Protein AF-A0A382TYD5-F1 (afdb_monomer)

Secondary structure (DSSP, 8-state):
-HHHHHHHHH-TTEEEEEEEEEETTEEEEEEEEEEEEETTEEEEESS-STT---S-EE-TT--HHHHHHHHHHHHHHHHHTTEEEEE----TT---TTTTTTS--S-----------PPP-S-HHHHHHHHHHHS-HHHHHHHHHHHHTT-

Sequence (151 aa):
MRYRRFLREILSDSEDRYLCACEGSQLLAALPVFIKRGSLGAVVNSLPFYGSHGGIVGRPNLDRRVSEALLTALDHVCQEVDAVSCTVIESPWETDKERYCSYAAGLFDERLGQITCLPDRADESIVQERLLNLYHQKTRNMVRKGLKGGF

Solvent-accessible surface area (backbone atoms only — not comparable to full-atom values): 9237 Å² total; per-residue (Å²): 116,72,66,60,52,54,49,48,69,75,39,70,78,46,50,78,48,72,47,70,41,59,62,89,90,44,78,56,34,36,36,44,36,33,39,38,74,53,99,88,38,21,38,37,25,18,42,85,53,99,82,36,59,17,30,79,46,58,55,88,88,60,58,66,68,56,50,49,52,49,49,53,52,48,51,52,51,38,60,74,59,56,43,74,44,77,48,78,31,61,44,94,80,64,80,63,86,59,67,61,67,80,48,89,66,95,74,88,85,89,81,92,79,89,83,79,86,74,72,75,67,93,48,69,92,50,34,65,58,55,50,47,63,73,42,57,72,69,57,36,50,51,53,54,50,36,53,76,69,77,97

Foldseek 3Di:
DVVVVVCCVVPVQKDKDWDFDDDVPRTFKIQIKIWHADPVFIEIEQPDDDLPQRGIGGDPPRDLVSLLVSLVVVVVVCVVRVHPYYDHRHDPPDPPPCSCVSRPDPDDDDDDDDDDDQDDCPDVVCSVVSRLVSDDPVVSVVVVVCVVVVD

Nearest PDB structures (foldseek):
  4f0y-assembly1_B  TM=5.478E-01  e=5.586E-03  Acinetobacter haemolyticus
  2ozg-assembly1_A  TM=6.475E-01  e=2.895E-01  Trichormus variabilis
  5acq-assembly1_B  TM=3.514E-01  e=7.410E-01  Pseudomonas aeruginosa
  6v3u-assembly1_B  TM=5.015E-01  e=3.550E+00  Erythrobacter litoralis HTCC2594

Radius of gyration: 20.39 Å; Cα contacts (8 Å, |Δi|>4): 164; chains: 1; bounding box: 45×42×50 Å

pLDDT: mean 89.16, std 7.68, range [57.03, 97.19]

Structure (mmCIF, N/CA/C/O backbone):
data_AF-A0A382TYD5-F1
#
_entry.id   AF-A0A382TYD5-F1
#
loop_
_atom_site.group_PDB
_atom_site.id
_atom_site.type_symbol
_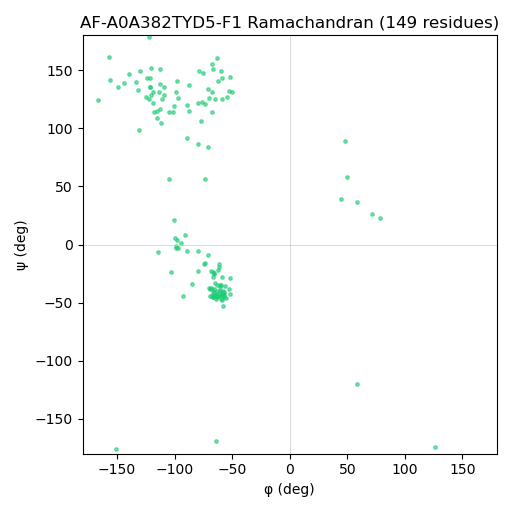atom_site.label_atom_id
_atom_site.label_alt_id
_atom_site.label_comp_id
_atom_site.label_asym_id
_atom_site.label_entity_id
_atom_site.label_seq_id
_atom_site.pdbx_PDB_ins_code
_atom_site.Cartn_x
_atom_site.Cartn_y
_atom_site.Cartn_z
_atom_site.occupancy
_atom_site.B_iso_or_equiv
_atom_site.auth_seq_id
_atom_site.auth_comp_id
_atom_site.auth_asym_id
_atom_site.auth_atom_id
_atom_site.pdbx_PDB_model_num
ATOM 1 N N . MET A 1 1 ? -8.454 0.920 -10.411 1.00 57.03 1 MET A N 1
ATOM 2 C CA . MET A 1 1 ? -9.727 0.179 -10.219 1.00 57.03 1 MET A CA 1
ATOM 3 C C . MET A 1 1 ? -9.680 -1.308 -10.607 1.00 57.03 1 MET A C 1
ATOM 5 O O . MET A 1 1 ? -10.368 -2.085 -9.960 1.00 57.03 1 MET A O 1
ATOM 9 N N . ARG A 1 2 ? -8.882 -1.749 -11.598 1.00 75.31 2 ARG A N 1
ATOM 10 C CA . ARG A 1 2 ? -8.802 -3.173 -12.005 1.00 75.31 2 ARG A CA 1
ATOM 11 C C . ARG A 1 2 ? -8.206 -4.100 -10.926 1.00 75.31 2 ARG A C 1
ATOM 13 O O . ARG A 1 2 ? -8.727 -5.186 -10.720 1.00 75.31 2 ARG A O 1
ATOM 20 N N . TYR A 1 3 ? -7.195 -3.634 -10.186 1.00 79.56 3 TYR A N 1
ATOM 21 C CA . TYR A 1 3 ? -6.559 -4.408 -9.108 1.00 79.56 3 TYR A CA 1
ATOM 22 C C . TYR A 1 3 ? -7.478 -4.642 -7.900 1.00 79.56 3 TYR A C 1
ATOM 24 O O . TYR A 1 3 ? -7.610 -5.762 -7.431 1.00 79.56 3 TYR A O 1
ATOM 32 N N . ARG A 1 4 ? -8.208 -3.613 -7.452 1.00 80.88 4 ARG A N 1
ATOM 33 C CA . ARG A 1 4 ? -9.228 -3.747 -6.399 1.00 80.88 4 ARG A CA 1
ATOM 34 C C . ARG A 1 4 ? -10.271 -4.809 -6.748 1.00 80.88 4 ARG A C 1
ATOM 36 O O . ARG A 1 4 ? -10.617 -5.621 -5.903 1.00 80.88 4 ARG A O 1
ATOM 43 N N . ARG A 1 5 ? -10.776 -4.797 -7.987 1.00 84.81 5 ARG A N 1
ATOM 44 C CA . ARG A 1 5 ? -11.761 -5.786 -8.445 1.00 84.81 5 ARG A CA 1
ATOM 45 C C . ARG A 1 5 ? -11.197 -7.205 -8.350 1.00 84.81 5 ARG A C 1
ATOM 47 O O . ARG A 1 5 ? -11.845 -8.056 -7.765 1.00 84.81 5 ARG A O 1
ATOM 54 N N . PHE A 1 6 ? -9.972 -7.401 -8.829 1.00 86.94 6 PHE A N 1
ATOM 55 C CA . PHE A 1 6 ? -9.253 -8.666 -8.695 1.00 86.94 6 PHE A CA 1
ATOM 56 C C . PHE A 1 6 ? -9.102 -9.105 -7.228 1.00 86.94 6 PHE A C 1
ATOM 58 O O . PHE A 1 6 ? -9.393 -10.250 -6.898 1.00 86.94 6 PHE A O 1
ATOM 65 N N . LEU A 1 7 ? -8.730 -8.192 -6.324 1.00 86.38 7 LEU A N 1
ATOM 66 C CA . LEU A 1 7 ? -8.640 -8.511 -4.897 1.00 86.38 7 LEU A CA 1
ATOM 67 C C . LEU A 1 7 ? -9.996 -8.899 -4.302 1.00 86.38 7 LEU A C 1
ATOM 69 O O . LEU A 1 7 ? -10.054 -9.852 -3.539 1.00 86.38 7 LEU A O 1
ATOM 73 N N . ARG A 1 8 ? -11.088 -8.224 -4.677 1.00 85.31 8 ARG A N 1
ATOM 74 C CA . ARG A 1 8 ? -12.444 -8.589 -4.231 1.00 85.31 8 ARG A CA 1
ATOM 75 C C . ARG A 1 8 ? -12.891 -9.959 -4.739 1.00 85.31 8 ARG A C 1
ATOM 77 O O . ARG A 1 8 ? -13.643 -10.638 -4.053 1.00 85.31 8 ARG A O 1
ATOM 84 N N . GLU A 1 9 ? -12.457 -10.348 -5.934 1.00 89.12 9 GLU A N 1
ATOM 85 C CA . GLU A 1 9 ? -12.757 -11.666 -6.504 1.00 89.12 9 GLU A CA 1
ATOM 86 C C . GLU A 1 9 ? -12.040 -12.787 -5.738 1.00 89.12 9 GLU A C 1
ATOM 88 O O . GLU A 1 9 ? -12.623 -13.844 -5.520 1.00 89.12 9 GLU A O 1
ATOM 93 N N . ILE A 1 10 ? -10.802 -12.554 -5.289 1.00 89.56 10 ILE A N 1
ATOM 94 C CA . ILE A 1 10 ? -10.007 -13.556 -4.555 1.00 89.56 10 ILE A CA 1
ATOM 95 C C . ILE A 1 10 ? -10.319 -13.551 -3.053 1.00 89.56 10 ILE A C 1
ATOM 97 O O . ILE A 1 10 ? -10.283 -14.595 -2.406 1.00 89.56 10 ILE A O 1
ATOM 101 N N . LEU A 1 11 ? -10.626 -12.384 -2.490 1.00 87.50 11 LEU A N 1
ATOM 102 C CA . LEU A 1 11 ? -10.940 -12.181 -1.077 1.00 87.50 11 LEU A CA 1
ATOM 103 C C . LEU A 1 11 ? -12.446 -11.968 -0.906 1.00 87.50 11 LEU A C 1
ATOM 105 O O . LEU A 1 11 ? -12.894 -10.950 -0.377 1.00 87.50 11 LEU A O 1
ATOM 109 N N . SER A 1 12 ? -13.233 -12.931 -1.383 1.00 85.94 12 SER A N 1
ATOM 110 C CA . SER A 1 12 ? -14.699 -12.857 -1.390 1.00 85.94 12 SER A CA 1
ATOM 111 C C . SER A 1 12 ? -15.322 -12.745 0.007 1.00 85.94 12 SER A C 1
ATOM 113 O O . SER A 1 12 ? -16.469 -12.332 0.137 1.00 85.94 12 SER A O 1
ATOM 115 N N . ASP A 1 13 ? -14.573 -13.122 1.044 1.00 89.19 13 ASP A N 1
ATOM 116 C CA . ASP A 1 13 ? -14.945 -13.051 2.458 1.00 89.19 13 ASP A CA 1
ATOM 117 C C . ASP A 1 13 ? -14.337 -11.833 3.183 1.00 89.19 13 ASP A C 1
ATOM 119 O O . ASP A 1 13 ? -14.209 -11.827 4.409 1.00 89.19 13 ASP A O 1
ATOM 123 N N . SER A 1 14 ? -13.943 -10.804 2.429 1.00 91.56 14 SER A N 1
ATOM 124 C CA . SER A 1 14 ? -13.416 -9.549 2.962 1.00 91.56 14 SER A CA 1
ATOM 125 C C . SER A 1 14 ? -14.254 -8.347 2.543 1.00 91.56 14 SER A C 1
ATOM 127 O O . SER A 1 14 ? -14.884 -8.321 1.484 1.00 91.56 14 SER A O 1
ATOM 129 N N . GLU A 1 15 ? -14.236 -7.330 3.391 1.00 93.06 15 GLU A N 1
ATOM 130 C CA . GLU A 1 15 ? -14.775 -6.011 3.107 1.00 93.06 15 GLU A CA 1
ATOM 131 C C . GLU A 1 15 ? -13.635 -5.092 2.670 1.00 93.06 15 GLU A C 1
ATOM 133 O O . GLU A 1 15 ? -12.543 -5.138 3.233 1.00 93.06 15 GLU A O 1
ATOM 138 N N . ASP A 1 16 ? -13.882 -4.234 1.685 1.00 91.88 16 ASP A N 1
ATOM 139 C CA . ASP A 1 16 ? -12.898 -3.272 1.209 1.00 91.88 16 ASP A CA 1
ATOM 140 C C . ASP A 1 16 ? -13.424 -1.836 1.340 1.00 91.88 16 ASP A C 1
ATOM 142 O O . ASP A 1 16 ? -14.569 -1.536 0.993 1.00 91.88 16 ASP A O 1
ATOM 146 N N . ARG A 1 17 ? -12.574 -0.936 1.837 1.00 93.31 17 ARG A N 1
ATOM 147 C CA . ARG A 1 17 ? -12.871 0.483 2.052 1.00 93.31 17 ARG A CA 1
ATOM 148 C C . ARG A 1 17 ? -11.776 1.353 1.444 1.00 93.31 17 ARG A C 1
ATOM 150 O O . ARG A 1 17 ? -10.606 0.979 1.406 1.00 93.31 17 ARG A O 1
ATOM 157 N N . TYR A 1 18 ? -12.158 2.545 0.998 1.00 92.88 18 TYR A N 1
ATOM 158 C CA . TYR A 1 18 ? -11.214 3.616 0.690 1.00 92.88 18 TYR A CA 1
ATOM 159 C C . TYR A 1 18 ? -11.459 4.754 1.658 1.00 92.88 18 TYR A C 1
ATOM 161 O O . TYR A 1 18 ? -12.518 5.380 1.628 1.00 92.88 18 TYR A O 1
ATOM 169 N N . LEU A 1 19 ? -10.470 5.016 2.500 1.00 95.69 19 LEU A N 1
ATOM 170 C CA . LEU A 1 19 ? -10.442 6.234 3.288 1.00 95.69 19 LEU A CA 1
ATOM 171 C C . LEU A 1 19 ? -9.946 7.334 2.364 1.00 95.69 19 LEU A C 1
ATOM 173 O O . LEU A 1 19 ? -8.877 7.199 1.774 1.00 95.69 19 LEU A O 1
ATOM 177 N N . CYS A 1 20 ? -10.736 8.383 2.189 1.00 96.69 20 CYS A N 1
ATOM 178 C CA . CYS A 1 20 ? -10.444 9.461 1.256 1.00 96.69 20 CYS A CA 1
ATOM 179 C C . CYS A 1 20 ? -10.313 10.768 2.026 1.00 96.69 20 CYS A C 1
ATOM 181 O O . CYS A 1 20 ? -11.198 11.117 2.805 1.00 96.69 20 CYS A O 1
ATOM 183 N N . ALA A 1 21 ? -9.241 11.507 1.764 1.00 97.19 21 ALA A N 1
ATOM 184 C CA . ALA A 1 21 ? -9.109 12.879 2.216 1.00 97.19 21 ALA A CA 1
ATOM 185 C C . ALA A 1 21 ? -9.444 13.811 1.053 1.00 97.19 21 ALA A C 1
ATOM 187 O O . ALA A 1 21 ? -8.792 13.771 0.002 1.00 97.19 21 ALA A O 1
ATOM 188 N N . CYS A 1 22 ? -10.470 14.635 1.246 1.00 96.00 22 CYS A N 1
ATOM 189 C CA . CYS A 1 22 ? -10.998 15.527 0.224 1.00 96.00 22 CYS A CA 1
ATOM 190 C C . CYS A 1 22 ? -10.997 16.976 0.714 1.00 96.00 22 CYS A C 1
ATOM 192 O O . CYS A 1 22 ? -11.314 17.243 1.870 1.00 96.00 22 CYS A O 1
ATOM 194 N N . GLU A 1 23 ? -10.715 17.906 -0.193 1.00 94.75 23 GLU A N 1
ATOM 195 C CA . GLU A 1 23 ? -10.958 19.336 -0.008 1.00 94.75 23 GLU A CA 1
ATOM 196 C C . GLU A 1 23 ? -12.067 19.752 -0.980 1.00 94.75 23 GLU A C 1
ATOM 198 O O . GLU A 1 23 ? -11.881 19.794 -2.198 1.00 94.75 23 GLU A O 1
ATOM 203 N N . GLY A 1 24 ? -13.278 19.950 -0.452 1.00 93.12 24 GLY A N 1
ATOM 204 C CA . GLY A 1 24 ? -14.475 20.081 -1.281 1.00 93.12 24 GLY A CA 1
ATOM 205 C C . GLY A 1 24 ? -14.692 18.835 -2.149 1.00 93.12 24 GLY A C 1
ATOM 206 O O . GLY A 1 24 ? -14.836 17.727 -1.636 1.00 93.12 24 GLY A O 1
ATOM 207 N N . SER A 1 25 ? -14.710 19.012 -3.471 1.00 94.12 25 SER A N 1
ATOM 208 C CA . SER A 1 25 ? -14.843 17.920 -4.448 1.00 94.12 25 SER A CA 1
ATOM 209 C C . SER A 1 25 ? -13.507 17.305 -4.883 1.00 94.12 25 SER A C 1
ATOM 211 O O . SER A 1 25 ? -13.499 16.324 -5.631 1.00 94.12 25 SER A O 1
ATOM 213 N N . GLN A 1 26 ? -12.375 17.861 -4.446 1.00 95.31 26 GLN A N 1
ATOM 214 C CA . GLN A 1 26 ? -11.054 17.407 -4.859 1.00 95.31 26 GLN A CA 1
ATOM 215 C C . GLN A 1 26 ? -10.535 16.311 -3.927 1.00 95.31 26 GLN A C 1
ATOM 217 O O . GLN A 1 26 ? -10.306 16.547 -2.744 1.00 95.31 26 GLN A O 1
ATOM 222 N N . LEU A 1 27 ? -10.266 15.125 -4.479 1.00 96.12 27 LEU A N 1
ATOM 223 C CA . LEU A 1 27 ? -9.545 14.062 -3.778 1.00 96.12 27 LEU A CA 1
ATOM 224 C C . LEU A 1 27 ? -8.054 14.416 -3.680 1.00 96.12 27 LEU A C 1
ATOM 226 O O . LEU A 1 27 ? -7.384 14.581 -4.704 1.00 96.12 27 LEU A O 1
ATOM 230 N N . LEU A 1 28 ? -7.532 14.510 -2.458 1.00 96.81 28 LEU A N 1
ATOM 231 C CA . LEU A 1 28 ? -6.121 14.806 -2.193 1.00 96.81 28 LEU A CA 1
ATOM 232 C C . LEU A 1 28 ? -5.292 13.529 -2.050 1.00 96.81 28 LEU A C 1
ATOM 234 O O . LEU A 1 28 ? -4.202 13.425 -2.619 1.00 96.81 28 LEU A O 1
ATOM 238 N N . ALA A 1 29 ? -5.822 12.564 -1.303 1.00 95.50 29 ALA A N 1
ATOM 239 C CA . ALA A 1 29 ? -5.194 11.274 -1.067 1.00 95.50 29 ALA A CA 1
ATOM 240 C C . ALA A 1 29 ? -6.230 10.219 -0.670 1.00 95.50 29 ALA A C 1
ATOM 242 O O . ALA A 1 29 ? -7.339 10.546 -0.239 1.00 95.50 29 ALA A O 1
ATOM 243 N N . ALA A 1 30 ? -5.850 8.952 -0.796 1.00 95.19 30 ALA A N 1
ATOM 2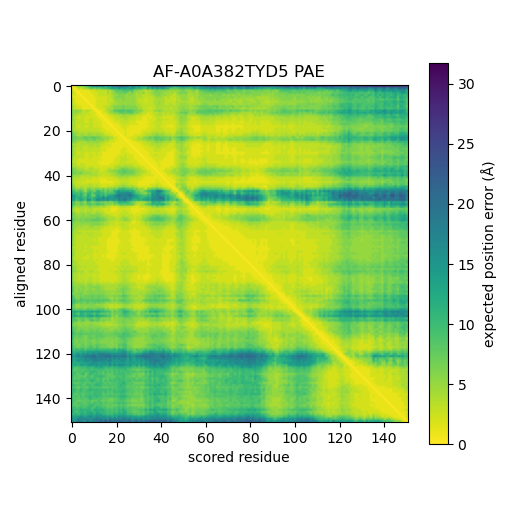44 C CA . ALA A 1 30 ? -6.647 7.829 -0.339 1.00 95.19 30 ALA A CA 1
ATOM 245 C C . ALA A 1 30 ? -5.783 6.750 0.320 1.00 95.19 30 ALA A C 1
ATOM 247 O O . ALA A 1 30 ? -4.663 6.493 -0.116 1.00 95.19 30 ALA A O 1
ATOM 248 N N . LEU A 1 31 ? -6.338 6.076 1.322 1.00 94.25 31 LEU A N 1
ATOM 249 C CA . LEU A 1 31 ? -5.774 4.877 1.929 1.00 94.25 31 LEU A CA 1
ATOM 250 C C . LEU A 1 31 ? -6.720 3.694 1.659 1.00 94.25 31 LEU A C 1
ATOM 252 O O . LEU A 1 31 ? -7.833 3.666 2.197 1.00 94.25 31 LEU A O 1
ATOM 256 N N . PRO A 1 32 ? -6.337 2.745 0.786 1.00 92.62 32 PRO A N 1
ATOM 257 C CA . PRO A 1 32 ? -7.093 1.514 0.590 1.00 92.62 32 PRO A CA 1
ATOM 258 C C . PRO A 1 32 ? -6.956 0.597 1.805 1.00 92.62 32 PRO A C 1
ATOM 260 O O . PRO A 1 32 ? -5.852 0.328 2.268 1.00 92.62 32 PRO A O 1
ATOM 263 N N . VAL A 1 33 ? -8.074 0.052 2.269 1.00 92.94 33 VAL A N 1
ATOM 264 C CA . VAL A 1 33 ? -8.139 -0.823 3.439 1.00 92.94 33 VAL A CA 1
ATOM 265 C C . VAL A 1 33 ? -8.990 -2.037 3.109 1.00 92.94 33 VAL A C 1
ATOM 267 O O . VAL A 1 33 ? -10.023 -1.921 2.455 1.00 92.94 33 VAL A O 1
ATOM 270 N N . PHE A 1 34 ? -8.566 -3.205 3.570 1.00 94.00 34 PHE A N 1
ATOM 271 C CA . PHE A 1 34 ? -9.383 -4.408 3.578 1.00 94.00 34 PHE A CA 1
ATOM 272 C C . PHE A 1 34 ? -9.531 -4.918 5.000 1.00 94.00 34 PHE A C 1
ATOM 274 O O . PHE A 1 34 ? -8.591 -4.863 5.793 1.00 94.00 34 PHE A O 1
ATOM 281 N N . ILE A 1 35 ? -10.713 -5.438 5.293 1.00 94.88 35 ILE A N 1
ATOM 282 C CA . ILE A 1 35 ? -11.106 -5.967 6.587 1.00 94.88 35 ILE A CA 1
ATOM 283 C C . ILE A 1 35 ? -11.525 -7.413 6.364 1.00 94.88 35 ILE A C 1
ATOM 285 O O . ILE A 1 35 ? -12.404 -7.704 5.552 1.00 94.88 35 ILE A O 1
ATOM 289 N N . LYS A 1 36 ? -10.909 -8.333 7.098 1.00 94.06 36 LYS A N 1
ATOM 290 C CA . LYS A 1 36 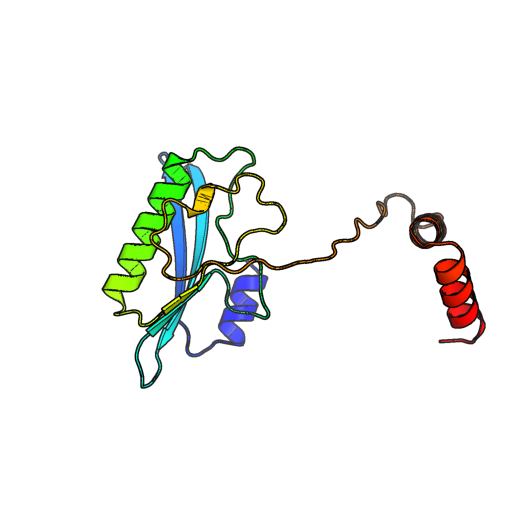? -11.293 -9.743 7.109 1.00 94.06 36 LYS A CA 1
ATOM 291 C C . LYS A 1 36 ? -11.665 -10.147 8.523 1.00 94.06 36 LYS A C 1
ATOM 293 O O . LYS A 1 36 ? -10.901 -9.915 9.454 1.00 94.06 36 LYS A O 1
ATOM 298 N N . ARG A 1 37 ? -12.839 -10.753 8.692 1.00 94.94 37 ARG A N 1
ATOM 299 C CA . ARG A 1 37 ? -13.320 -11.213 10.000 1.00 94.94 37 ARG A CA 1
ATOM 300 C C . ARG A 1 37 ? -13.009 -12.694 10.166 1.00 94.94 37 ARG A C 1
ATOM 302 O O . ARG A 1 37 ? -13.355 -13.496 9.304 1.00 94.94 37 ARG A O 1
ATOM 309 N N . GLY A 1 38 ? -12.338 -13.039 11.258 1.00 91.62 38 GLY A N 1
ATOM 310 C CA . GLY A 1 38 ? -12.033 -14.416 11.634 1.00 91.62 38 GLY A CA 1
ATOM 311 C C . GLY A 1 38 ? -12.578 -14.760 13.016 1.00 91.62 38 GLY A C 1
ATOM 312 O O . GLY A 1 38 ? -13.132 -13.914 13.713 1.00 91.62 38 GLY A O 1
ATOM 313 N N . SER A 1 39 ? -12.376 -16.008 13.439 1.00 93.31 39 SER A N 1
ATOM 314 C CA . SER A 1 39 ? -12.827 -16.506 14.747 1.00 93.31 39 SER A CA 1
ATOM 315 C C . SER A 1 39 ? -12.191 -15.791 15.942 1.00 93.31 39 SER A C 1
ATOM 317 O O . SER A 1 39 ? -12.742 -15.838 17.034 1.00 93.31 39 SER A O 1
ATOM 319 N N . LEU A 1 40 ? -11.028 -15.163 15.746 1.00 93.69 40 LEU A N 1
ATOM 320 C CA . LEU A 1 40 ? -10.304 -14.426 16.783 1.00 93.69 40 LEU A CA 1
ATOM 321 C C . LEU A 1 40 ? -10.563 -12.915 16.743 1.00 93.69 40 LEU A C 1
ATOM 323 O O . LEU A 1 40 ? -10.039 -12.217 17.597 1.00 93.69 40 LEU A O 1
ATOM 327 N N . GLY A 1 41 ? -11.337 -12.413 15.776 1.00 93.75 41 GLY A N 1
ATOM 328 C CA . GLY A 1 41 ? -11.595 -10.984 15.582 1.00 93.75 41 GLY A CA 1
ATOM 329 C C . GLY A 1 41 ? -11.277 -10.500 14.166 1.00 93.75 41 GLY A C 1
ATOM 330 O O . GLY A 1 41 ? -10.992 -11.295 13.261 1.00 93.75 41 GLY A O 1
ATOM 331 N N . ALA A 1 42 ? -11.380 -9.188 13.948 1.00 96.31 42 ALA A N 1
ATOM 332 C CA . ALA A 1 42 ? -11.155 -8.583 12.638 1.00 96.31 42 ALA A CA 1
ATOM 333 C C . ALA A 1 42 ? -9.680 -8.238 12.400 1.00 96.31 42 ALA A C 1
ATOM 335 O O . ALA A 1 42 ? -9.005 -7.680 13.259 1.00 96.31 42 ALA A O 1
ATOM 336 N N . VAL A 1 43 ? -9.187 -8.524 11.200 1.00 95.06 43 VAL A N 1
ATOM 337 C CA . VAL A 1 43 ? -7.862 -8.111 10.734 1.00 95.06 43 VAL A CA 1
ATOM 338 C C . VAL A 1 43 ? -8.035 -7.042 9.669 1.00 95.06 43 VAL A C 1
ATOM 340 O O . VAL A 1 43 ? -8.772 -7.238 8.701 1.00 95.06 43 VAL A O 1
ATOM 343 N N . VAL A 1 44 ? -7.330 -5.929 9.844 1.00 94.75 44 VAL A N 1
ATOM 344 C CA . VAL A 1 44 ? -7.324 -4.786 8.933 1.00 94.75 44 VAL A CA 1
ATOM 345 C C . VAL A 1 44 ? -5.971 -4.715 8.229 1.00 94.75 44 VAL A C 1
ATOM 347 O O . VAL A 1 44 ? -4.925 -4.881 8.855 1.00 94.75 44 VAL A O 1
ATOM 350 N N . ASN A 1 45 ? -5.960 -4.493 6.917 1.00 92.50 45 ASN A N 1
ATOM 351 C CA . ASN A 1 45 ? -4.717 -4.390 6.155 1.00 92.50 45 ASN A CA 1
ATOM 352 C C . ASN A 1 45 ? -4.819 -3.357 5.030 1.00 92.50 45 ASN A C 1
ATOM 354 O O . ASN A 1 45 ? -5.824 -3.299 4.316 1.00 92.50 45 ASN A O 1
ATOM 358 N N . SER A 1 46 ? -3.758 -2.579 4.832 1.00 90.25 46 SER A N 1
ATOM 359 C CA . SER A 1 46 ? -3.607 -1.730 3.657 1.00 90.25 46 SER A CA 1
ATOM 360 C C . SER A 1 46 ? -3.194 -2.579 2.442 1.00 90.25 46 SER A C 1
ATOM 362 O O . SER A 1 46 ? -2.054 -3.027 2.358 1.00 90.25 46 SER A O 1
ATOM 364 N N . LEU A 1 47 ? -4.117 -2.813 1.501 1.00 84.06 47 LEU A N 1
ATOM 365 C CA . LEU A 1 47 ? -3.967 -3.714 0.337 1.00 84.06 47 LEU A CA 1
ATOM 366 C C . LEU A 1 47 ? -3.402 -5.123 0.674 1.00 84.06 47 LEU A C 1
ATOM 368 O O . LEU A 1 47 ? -2.202 -5.375 0.565 1.00 84.06 47 LEU A O 1
ATOM 372 N N . PRO A 1 48 ? -4.268 -6.099 0.996 1.00 66.69 48 PRO A N 1
ATOM 373 C CA . PRO A 1 48 ? -3.873 -7.415 1.497 1.00 66.69 48 PRO A CA 1
ATOM 374 C C . PRO A 1 48 ? -3.411 -8.360 0.376 1.00 66.69 48 PRO A C 1
ATOM 376 O O . PRO A 1 48 ? -4.201 -9.149 -0.136 1.00 66.69 48 PRO A O 1
ATOM 379 N N . PHE A 1 49 ? -2.135 -8.325 -0.014 1.00 63.78 49 PHE A N 1
ATOM 380 C CA . PHE A 1 49 ? -1.550 -9.393 -0.845 1.00 63.78 49 PHE A CA 1
ATOM 381 C C . PHE A 1 49 ? -0.017 -9.321 -0.902 1.00 63.78 49 PHE A C 1
ATOM 383 O O . PHE A 1 49 ? 0.503 -8.294 -1.315 1.00 63.78 49 PHE A O 1
ATOM 390 N N . TYR A 1 50 ? 0.712 -10.387 -0.543 1.00 58.66 50 TYR A N 1
ATOM 391 C CA . TYR A 1 50 ? 2.170 -10.554 -0.770 1.00 58.66 50 TYR A CA 1
ATOM 392 C C . TYR A 1 50 ? 3.066 -9.336 -0.460 1.00 58.66 50 TYR A C 1
ATOM 394 O O . TYR A 1 50 ? 4.008 -9.040 -1.189 1.00 58.66 50 TYR A O 1
ATOM 402 N N . GLY A 1 51 ? 2.784 -8.600 0.617 1.00 60.34 51 GLY A N 1
ATOM 403 C CA . GLY A 1 51 ? 3.568 -7.405 0.932 1.00 60.34 51 GLY A CA 1
ATOM 404 C C . GLY A 1 51 ? 3.321 -6.235 -0.025 1.00 60.34 51 GLY A C 1
ATOM 405 O O . GLY A 1 51 ? 4.209 -5.409 -0.210 1.00 60.34 51 GLY A O 1
ATOM 406 N N . SER A 1 52 ? 2.135 -6.174 -0.639 1.00 67.06 52 SER A N 1
ATOM 407 C CA . SER A 1 52 ? 1.710 -5.059 -1.481 1.00 67.06 52 SER A CA 1
ATOM 408 C C . SER A 1 52 ? 1.931 -3.750 -0.741 1.00 67.06 52 SER A C 1
ATOM 410 O O . SER A 1 52 ? 1.538 -3.588 0.410 1.00 67.06 52 SER A O 1
ATOM 412 N N . HIS A 1 53 ? 2.552 -2.818 -1.442 1.00 78.94 53 HIS A N 1
ATOM 413 C CA . HIS A 1 53 ? 2.777 -1.460 -0.992 1.00 78.94 53 HIS A CA 1
ATOM 414 C C . HIS A 1 53 ? 1.453 -0.690 -0.986 1.00 78.94 53 HIS A C 1
ATOM 416 O O . HIS A 1 53 ? 1.061 -0.073 -1.979 1.00 78.94 53 HIS A O 1
ATOM 422 N N . GLY A 1 54 ? 0.717 -0.856 0.111 1.00 79.94 54 GLY A N 1
ATOM 423 C CA . GLY A 1 54 ? -0.681 -0.482 0.266 1.00 79.94 54 GLY A CA 1
ATOM 424 C C . GLY A 1 54 ? -0.952 0.843 0.960 1.00 79.94 54 GLY A C 1
ATOM 425 O O . GLY A 1 54 ? -2.118 1.148 1.194 1.00 79.94 54 GLY A O 1
ATOM 426 N N . GLY A 1 55 ? 0.095 1.591 1.303 1.00 89.62 55 GLY A N 1
ATOM 427 C CA . GLY A 1 55 ? 0.019 2.826 2.069 1.00 89.62 55 GLY A CA 1
ATOM 428 C C . GLY A 1 55 ? -0.741 3.953 1.369 1.00 89.62 55 GLY A C 1
ATOM 429 O O . GLY A 1 55 ? -1.414 3.777 0.352 1.00 89.62 55 GLY A O 1
ATOM 430 N N . ILE A 1 56 ? -0.635 5.147 1.940 1.00 93.25 56 ILE A N 1
ATOM 431 C CA . ILE A 1 56 ? -1.336 6.336 1.463 1.00 93.25 56 ILE A CA 1
ATOM 432 C C . ILE A 1 56 ? -0.944 6.633 0.011 1.00 93.25 56 ILE A C 1
ATOM 434 O O . ILE A 1 56 ? 0.227 6.797 -0.326 1.00 93.25 56 ILE A O 1
ATOM 438 N N . VAL A 1 57 ? -1.953 6.735 -0.853 1.00 91.69 57 VAL A N 1
ATOM 439 C CA . VAL A 1 57 ? -1.811 7.117 -2.256 1.00 91.69 57 VAL A CA 1
ATOM 440 C C . VAL A 1 57 ? -2.218 8.576 -2.394 1.00 91.69 57 VAL A C 1
ATOM 442 O O . VAL A 1 57 ? -3.384 8.922 -2.216 1.00 91.69 57 VAL A O 1
ATOM 445 N N . GLY A 1 58 ? -1.267 9.436 -2.742 1.00 91.62 58 GLY A N 1
ATOM 446 C CA . GLY A 1 58 ? -1.494 10.865 -2.931 1.00 91.62 58 GLY A CA 1
ATOM 447 C C . GLY A 1 58 ? -0.529 11.465 -3.945 1.00 91.62 58 GLY A C 1
ATOM 448 O O . GLY A 1 58 ? 0.265 10.762 -4.574 1.00 91.62 58 GLY A O 1
ATOM 449 N N . ARG A 1 59 ? -0.609 12.785 -4.122 1.00 88.06 59 ARG A N 1
ATOM 450 C CA . ARG A 1 59 ? 0.378 13.522 -4.923 1.00 88.06 59 ARG A CA 1
ATOM 451 C C . ARG A 1 59 ? 1.749 13.520 -4.226 1.00 88.06 59 ARG A C 1
ATOM 453 O O . ARG A 1 59 ? 1.796 13.426 -3.000 1.00 88.06 59 ARG A O 1
ATOM 460 N N . PRO A 1 60 ? 2.854 13.685 -4.976 1.00 83.94 60 PRO A N 1
ATOM 461 C CA . PRO A 1 60 ? 4.149 13.992 -4.375 1.00 83.94 60 PRO A CA 1
ATOM 462 C C . PRO A 1 60 ? 4.039 15.192 -3.427 1.00 83.94 60 PRO A C 1
ATOM 464 O O . PRO A 1 60 ? 3.291 16.128 -3.713 1.00 83.94 60 PRO A O 1
ATOM 467 N N . ASN A 1 61 ? 4.791 15.170 -2.324 1.00 84.56 61 ASN A N 1
ATOM 468 C CA . ASN A 1 61 ? 4.768 16.208 -1.283 1.00 84.56 61 ASN A CA 1
ATOM 469 C C . ASN A 1 61 ? 3.380 16.423 -0.650 1.00 84.56 61 ASN A C 1
ATOM 471 O O . ASN A 1 61 ? 2.997 17.552 -0.344 1.00 84.56 61 ASN A O 1
ATOM 475 N N . LEU A 1 62 ? 2.612 15.342 -0.477 1.00 90.44 62 LEU A N 1
ATOM 476 C CA . LEU A 1 62 ? 1.334 15.375 0.226 1.00 90.44 62 LEU A CA 1
ATOM 477 C C . LEU A 1 62 ? 1.506 15.968 1.632 1.00 90.44 62 LEU A C 1
ATOM 479 O O . LEU A 1 62 ? 2.324 15.468 2.406 1.00 90.44 62 LEU A O 1
ATOM 483 N N . ASP A 1 63 ? 0.696 16.980 1.955 1.00 91.88 63 ASP A N 1
ATOM 484 C CA . ASP A 1 63 ? 0.676 17.629 3.269 1.00 91.88 63 ASP A CA 1
ATOM 485 C C . ASP A 1 63 ? 0.503 16.586 4.388 1.00 91.88 63 ASP A C 1
ATOM 487 O O . ASP A 1 63 ? -0.369 15.709 4.327 1.00 91.88 63 ASP A O 1
ATOM 491 N N . ARG A 1 64 ? 1.341 16.686 5.424 1.00 90.75 64 ARG A N 1
ATOM 492 C CA . ARG A 1 64 ? 1.343 15.774 6.571 1.00 90.75 64 ARG A CA 1
ATOM 493 C C . ARG A 1 64 ? -0.022 15.718 7.259 1.00 90.75 64 ARG A C 1
ATOM 495 O O . ARG A 1 64 ? -0.471 14.626 7.593 1.00 90.75 64 ARG A O 1
ATOM 502 N N . ARG A 1 65 ? -0.750 16.839 7.329 1.00 92.75 65 ARG A N 1
ATOM 503 C CA . ARG A 1 65 ? -2.106 16.912 7.910 1.00 92.75 65 ARG A CA 1
ATOM 504 C C . ARG A 1 65 ? -3.107 16.018 7.182 1.00 92.75 65 ARG A C 1
ATOM 506 O O . ARG A 1 65 ? -4.001 15.445 7.798 1.00 92.75 65 ARG A O 1
ATOM 513 N N . VAL A 1 66 ? -2.952 15.874 5.864 1.00 94.88 66 VAL A N 1
ATOM 514 C CA . VAL A 1 66 ? -3.801 14.988 5.054 1.00 94.88 66 VAL A CA 1
ATOM 515 C C . VAL A 1 66 ? -3.518 13.525 5.389 1.00 94.88 66 VAL A C 1
ATOM 517 O O . VAL A 1 66 ? -4.440 12.716 5.472 1.00 94.88 66 VAL A O 1
ATOM 520 N N . SER A 1 67 ? -2.247 13.192 5.616 1.00 94.12 67 SER A N 1
ATOM 521 C CA . SER A 1 67 ? -1.847 11.836 6.002 1.00 94.12 67 SER A CA 1
ATOM 522 C C . SER A 1 67 ? -2.321 11.499 7.414 1.00 94.12 67 SER A C 1
ATOM 524 O O . SER A 1 67 ? -2.912 10.445 7.619 1.00 94.12 67 SER A O 1
ATOM 526 N N . GLU A 1 68 ? -2.155 12.423 8.360 1.00 93.56 68 GLU A N 1
ATOM 527 C CA . GLU A 1 68 ? -2.648 12.293 9.735 1.00 93.56 68 GLU A CA 1
ATOM 528 C C . GLU A 1 68 ? -4.167 12.095 9.773 1.00 93.56 68 GLU A C 1
ATOM 530 O O . GLU A 1 68 ? -4.646 11.195 10.456 1.00 93.56 68 GLU A O 1
ATOM 535 N N . ALA A 1 69 ? -4.932 12.846 8.975 1.00 95.00 69 ALA A N 1
ATOM 536 C CA . ALA A 1 69 ? -6.380 12.663 8.880 1.00 95.00 69 ALA A CA 1
ATOM 537 C C . ALA A 1 69 ? -6.772 11.258 8.382 1.00 95.00 69 ALA A C 1
ATOM 539 O O . ALA A 1 69 ? -7.718 10.660 8.899 1.00 95.00 69 ALA A O 1
ATOM 540 N N . LEU A 1 70 ? -6.040 10.708 7.405 1.00 96.12 70 LEU A N 1
ATOM 541 C CA . LEU A 1 70 ? -6.263 9.342 6.919 1.00 96.12 70 LEU A CA 1
ATOM 542 C C . LEU A 1 70 ? -5.902 8.283 7.968 1.00 96.12 70 LEU A C 1
ATOM 544 O O . LEU A 1 70 ? -6.612 7.287 8.084 1.00 96.12 70 LEU A O 1
ATOM 548 N N . LEU A 1 71 ? -4.832 8.494 8.736 1.00 94.75 71 LEU A N 1
ATOM 549 C CA . LEU A 1 71 ? -4.411 7.582 9.803 1.00 94.75 71 LEU A CA 1
ATOM 550 C C . LEU A 1 71 ? -5.383 7.604 10.989 1.00 94.75 71 LEU A C 1
ATOM 552 O O . LEU A 1 71 ? -5.715 6.547 11.518 1.00 94.75 71 LEU A O 1
ATOM 556 N N . THR A 1 72 ? -5.928 8.768 11.341 1.00 94.75 72 THR A N 1
ATOM 557 C CA . THR A 1 72 ? -7.024 8.876 12.317 1.00 94.75 72 THR A CA 1
ATOM 558 C C . THR A 1 72 ? -8.282 8.165 11.818 1.00 94.75 72 THR A C 1
ATOM 560 O O . THR A 1 72 ? -8.925 7.432 12.565 1.00 94.75 72 THR A O 1
ATOM 563 N N . ALA A 1 73 ? -8.629 8.320 10.535 1.00 96.06 73 ALA A N 1
ATOM 564 C CA . ALA A 1 73 ? -9.753 7.592 9.949 1.00 96.06 73 ALA A CA 1
ATOM 565 C C . ALA A 1 73 ? -9.525 6.070 9.954 1.00 96.06 73 ALA A C 1
ATOM 567 O O . ALA A 1 73 ? -10.475 5.312 10.146 1.00 96.06 73 ALA A O 1
ATOM 568 N N . LEU A 1 74 ? -8.280 5.616 9.775 1.00 95.56 74 LEU A N 1
ATOM 569 C CA . LEU A 1 74 ? -7.919 4.205 9.891 1.00 95.56 74 LEU A CA 1
ATOM 570 C C . LEU A 1 74 ? -8.106 3.698 11.322 1.00 95.56 74 LEU A C 1
ATOM 572 O O . LEU A 1 74 ? -8.663 2.618 11.498 1.00 95.56 74 LEU A O 1
ATOM 576 N N . ASP A 1 75 ? -7.692 4.469 12.327 1.00 94.62 75 ASP A N 1
ATOM 577 C CA . ASP A 1 75 ? -7.900 4.111 13.732 1.00 94.62 75 ASP A CA 1
ATOM 578 C C . ASP A 1 75 ? -9.392 3.963 14.065 1.00 94.62 75 ASP A C 1
ATOM 580 O O . ASP A 1 75 ? -9.803 2.960 14.647 1.00 94.62 75 ASP A O 1
ATOM 584 N N . HIS A 1 76 ? -10.236 4.878 13.578 1.00 95.69 76 HIS A N 1
ATOM 585 C CA . HIS A 1 76 ? -11.689 4.746 13.716 1.00 95.69 76 HIS A CA 1
ATOM 586 C C . HIS A 1 76 ? -12.235 3.478 13.050 1.00 95.69 76 HIS A C 1
ATOM 588 O O . HIS A 1 76 ? -13.099 2.822 13.628 1.00 95.69 76 HIS A O 1
ATOM 594 N N . VAL A 1 77 ? -11.729 3.093 11.871 1.00 96.25 77 VAL A N 1
ATOM 595 C CA . VAL A 1 77 ? -12.112 1.814 11.248 1.00 96.25 77 VAL A CA 1
ATOM 596 C C . VAL A 1 77 ? -11.705 0.642 12.131 1.00 96.25 77 VAL A C 1
ATOM 598 O O . VAL A 1 77 ? -12.50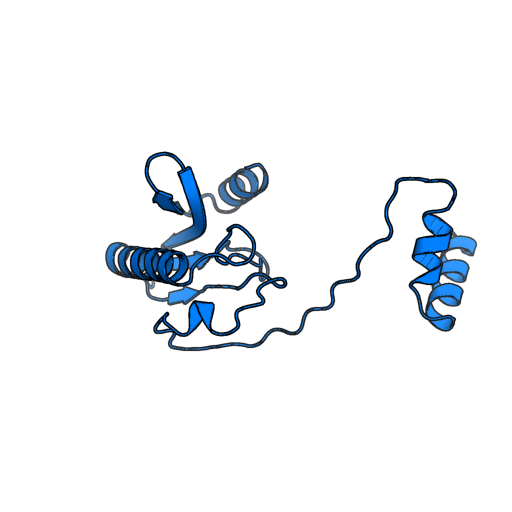9 -0.265 12.322 1.00 96.25 77 VAL A O 1
ATOM 601 N N . CYS A 1 78 ? -10.491 0.651 12.685 1.00 95.19 78 CYS A N 1
ATOM 602 C CA . CYS A 1 78 ? -10.025 -0.400 13.587 1.00 95.19 78 CYS A CA 1
ATOM 603 C C . CYS A 1 78 ? -10.927 -0.534 14.820 1.00 95.19 78 CYS A C 1
ATOM 605 O O . CYS A 1 78 ? -11.288 -1.651 15.181 1.00 95.19 78 CYS A O 1
ATOM 607 N N . GLN A 1 79 ? -11.336 0.585 15.420 1.00 95.38 79 GLN A N 1
ATOM 608 C CA . GLN A 1 79 ? -12.259 0.601 16.557 1.00 95.38 79 GLN A CA 1
ATOM 609 C C . GLN A 1 79 ? -13.663 0.114 16.168 1.00 95.38 79 GLN A C 1
ATOM 611 O O . GLN A 1 79 ? -14.243 -0.712 16.867 1.00 95.38 79 GLN A O 1
ATOM 616 N N . GLU A 1 80 ? -14.200 0.577 15.034 1.00 96.81 80 GLU A N 1
ATOM 617 C CA . GLU A 1 80 ? -15.529 0.195 14.533 1.00 96.81 80 GLU A CA 1
ATOM 618 C C . GLU A 1 80 ? -15.653 -1.319 14.337 1.00 96.81 80 GLU A C 1
ATOM 620 O O . GLU A 1 80 ? -16.693 -1.915 14.620 1.00 96.81 80 GLU A O 1
ATOM 625 N N . VAL A 1 81 ? -14.595 -1.950 13.827 1.00 96.50 81 VAL A N 1
ATOM 626 C CA . VAL A 1 81 ? -14.620 -3.375 13.489 1.00 96.50 81 VAL A CA 1
ATOM 627 C C . VAL A 1 81 ? -14.099 -4.283 14.596 1.00 96.50 81 VAL A C 1
ATOM 629 O O . VAL A 1 81 ? -14.095 -5.496 14.368 1.00 96.50 81 VAL A O 1
ATOM 632 N N . ASP A 1 82 ? -13.702 -3.715 15.740 1.00 95.12 82 ASP A N 1
ATOM 633 C CA . ASP A 1 82 ? -12.996 -4.389 16.835 1.00 95.12 82 ASP A CA 1
ATOM 634 C C . ASP A 1 82 ? -11.781 -5.175 16.309 1.00 95.12 82 ASP A C 1
ATOM 636 O O . ASP A 1 82 ? -11.693 -6.407 16.353 1.00 95.12 82 ASP A O 1
ATOM 640 N N . ALA A 1 83 ? -10.883 -4.442 15.645 1.00 95.94 83 ALA A N 1
ATOM 641 C CA . ALA A 1 83 ? -9.728 -5.016 14.977 1.00 95.94 83 ALA A CA 1
ATOM 642 C C . ALA A 1 83 ? -8.703 -5.541 15.987 1.00 95.94 83 ALA A C 1
ATOM 644 O O . ALA A 1 83 ? -8.174 -4.791 16.803 1.00 95.94 83 ALA A O 1
ATOM 645 N N . VAL A 1 84 ? -8.327 -6.812 15.850 1.00 96.19 84 VAL A N 1
ATOM 646 C CA . VAL A 1 84 ? -7.240 -7.414 16.639 1.00 96.19 84 VAL A CA 1
ATOM 647 C C . VAL A 1 84 ? -5.859 -7.058 16.111 1.00 96.19 84 VAL A C 1
ATOM 649 O O . VAL A 1 84 ? -4.870 -7.132 16.834 1.00 96.19 84 VAL A O 1
ATOM 652 N N . SER A 1 85 ? -5.774 -6.687 14.835 1.00 94.31 85 SER A N 1
ATOM 653 C CA . SER A 1 85 ? -4.535 -6.214 14.230 1.00 94.31 85 SER A CA 1
ATOM 654 C C . SER A 1 85 ? -4.826 -5.341 13.022 1.00 94.31 85 SER A C 1
ATOM 656 O O . SER A 1 85 ? -5.694 -5.673 12.209 1.00 94.31 85 SER A O 1
ATOM 658 N N . CYS A 1 86 ? -4.030 -4.288 12.867 1.00 93.75 86 CYS A N 1
ATOM 659 C CA . CYS A 1 86 ? -3.977 -3.470 11.669 1.00 93.75 86 CYS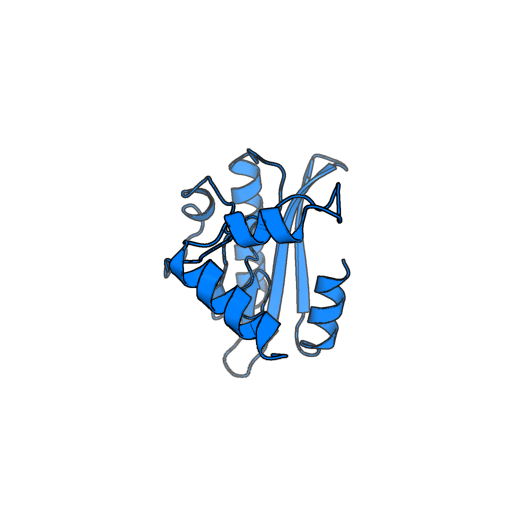 A CA 1
ATOM 660 C C . CYS A 1 86 ? -2.553 -3.478 11.114 1.00 93.75 86 CYS A C 1
ATOM 662 O O . CYS A 1 86 ? -1.588 -3.348 11.866 1.00 93.75 86 CYS A O 1
ATOM 664 N N . THR A 1 87 ? -2.406 -3.639 9.802 1.00 93.19 87 THR A N 1
ATOM 665 C CA . THR A 1 87 ? -1.107 -3.550 9.131 1.00 93.19 87 THR A CA 1
ATOM 666 C C . THR A 1 87 ? -1.169 -2.526 8.014 1.00 93.19 87 THR A C 1
ATOM 668 O O . THR A 1 87 ? -2.016 -2.620 7.126 1.00 93.19 87 THR A O 1
ATOM 671 N N . VAL A 1 88 ? -0.230 -1.584 8.038 1.00 91.62 88 VAL A N 1
ATOM 672 C CA . VAL A 1 88 ? 0.005 -0.644 6.945 1.00 91.62 88 VAL A CA 1
ATOM 673 C C . VAL A 1 88 ? 1.371 -0.940 6.341 1.00 91.62 88 VAL A C 1
ATOM 675 O O . VAL A 1 88 ? 2.347 -1.107 7.066 1.00 91.62 88 VAL A O 1
ATOM 678 N N . ILE A 1 89 ? 1.433 -1.047 5.017 1.00 89.62 89 ILE A N 1
ATOM 679 C CA . ILE A 1 89 ? 2.674 -1.285 4.276 1.00 89.62 89 ILE A CA 1
ATOM 680 C C . ILE A 1 89 ? 2.894 -0.094 3.362 1.00 89.62 89 ILE A C 1
ATOM 682 O O . ILE A 1 89 ? 2.130 0.128 2.428 1.00 89.62 89 ILE A O 1
ATOM 686 N N . GLU A 1 90 ? 3.945 0.667 3.622 1.00 88.38 90 GLU A N 1
ATOM 687 C CA . GLU A 1 90 ? 4.238 1.900 2.899 1.00 88.38 90 GLU A CA 1
ATOM 688 C C . GLU A 1 90 ? 4.524 1.668 1.409 1.00 88.38 90 GLU A C 1
ATOM 690 O O . GLU A 1 90 ? 4.866 0.565 0.967 1.00 88.38 90 GLU A O 1
ATOM 695 N N . SER A 1 91 ? 4.399 2.739 0.622 1.00 86.25 91 SER A N 1
ATOM 696 C CA . SER A 1 91 ? 4.902 2.782 -0.753 1.00 86.25 91 SER A CA 1
ATOM 697 C C . SER A 1 91 ? 6.425 2.609 -0.757 1.00 86.25 91 SER A C 1
ATOM 699 O O . SER A 1 91 ? 7.084 3.239 0.065 1.00 86.25 91 SER A O 1
ATOM 701 N N . PRO A 1 92 ? 7.040 1.868 -1.703 1.00 84.81 92 PRO A N 1
ATOM 702 C CA . PRO A 1 92 ? 8.499 1.821 -1.791 1.00 84.81 92 PRO A CA 1
ATOM 703 C C . PRO A 1 92 ? 9.068 3.152 -2.309 1.00 84.81 92 PRO A C 1
ATOM 705 O O . PRO A 1 92 ? 10.277 3.354 -2.329 1.00 84.81 92 PRO A O 1
ATOM 708 N N . TRP A 1 93 ? 8.183 4.043 -2.763 1.00 85.19 93 TRP A N 1
ATOM 709 C CA . TRP A 1 93 ? 8.474 5.399 -3.200 1.00 85.19 93 TRP A CA 1
ATOM 710 C C . TRP A 1 93 ? 8.159 6.435 -2.120 1.00 85.19 93 TRP A C 1
ATOM 712 O O . TRP A 1 93 ? 8.201 7.628 -2.413 1.00 85.19 93 TRP A O 1
ATOM 722 N N . GLU A 1 94 ? 7.782 6.008 -0.911 1.00 85.81 94 GLU A N 1
ATOM 723 C CA . GLU A 1 94 ? 7.603 6.933 0.201 1.00 85.81 94 GLU A CA 1
ATOM 724 C C . GLU A 1 94 ? 8.949 7.570 0.556 1.00 85.81 94 GLU A C 1
ATOM 726 O O . GLU A 1 94 ? 9.944 6.887 0.794 1.00 85.81 94 GLU A O 1
ATOM 731 N N . THR A 1 95 ? 8.979 8.899 0.560 1.00 82.88 95 THR A N 1
ATOM 732 C CA . THR A 1 95 ? 10.178 9.673 0.897 1.00 82.88 95 THR A CA 1
ATOM 733 C C . THR A 1 95 ? 10.104 10.248 2.304 1.00 82.88 95 THR A C 1
ATOM 735 O O . THR A 1 95 ? 11.141 10.550 2.892 1.00 82.88 95 THR A O 1
ATOM 738 N N . ASP A 1 96 ? 8.894 10.417 2.839 1.00 86.69 96 ASP A N 1
ATOM 739 C CA . ASP A 1 96 ? 8.671 10.896 4.196 1.00 86.69 96 ASP A CA 1
ATOM 740 C C . ASP A 1 96 ? 8.636 9.715 5.170 1.00 86.69 96 ASP A C 1
ATOM 742 O O . ASP A 1 96 ? 7.589 9.121 5.427 1.00 86.69 96 ASP A O 1
ATOM 746 N N . LYS A 1 97 ? 9.808 9.396 5.730 1.00 80.25 97 LYS A N 1
ATOM 747 C CA . LYS A 1 97 ? 9.978 8.317 6.716 1.00 80.25 97 LYS A CA 1
ATOM 748 C C . LYS A 1 97 ? 9.176 8.530 7.999 1.00 80.25 97 LYS A C 1
ATOM 750 O O . LYS A 1 97 ? 9.005 7.590 8.765 1.00 80.25 97 LYS A O 1
ATOM 755 N N . GLU A 1 98 ? 8.715 9.751 8.258 1.00 86.31 98 GLU A N 1
ATOM 756 C CA . GLU A 1 98 ? 7.959 10.073 9.462 1.00 86.31 98 GLU A CA 1
ATOM 757 C C . GLU A 1 98 ? 6.449 10.102 9.234 1.00 86.31 98 GLU A C 1
ATOM 759 O O . GLU A 1 98 ? 5.698 10.288 10.198 1.00 86.31 98 GLU A O 1
ATOM 764 N N . ARG A 1 99 ? 5.980 9.906 7.990 1.00 88.25 99 ARG A N 1
ATOM 765 C CA . ARG A 1 99 ? 4.555 10.014 7.638 1.00 88.25 99 ARG A CA 1
ATOM 766 C C . ARG A 1 99 ? 3.675 9.154 8.541 1.00 88.25 99 ARG A C 1
ATOM 768 O O . ARG A 1 99 ? 2.582 9.574 8.910 1.00 88.25 99 ARG A O 1
ATOM 775 N N . TYR A 1 100 ? 4.163 7.969 8.898 1.00 87.69 100 TYR A N 1
ATOM 776 C CA . TYR A 1 100 ? 3.451 6.999 9.724 1.00 87.69 100 TYR A CA 1
ATOM 777 C C . TYR A 1 100 ? 3.869 7.033 11.198 1.00 87.69 100 TYR A C 1
ATOM 779 O O . TYR A 1 100 ? 3.282 6.313 11.993 1.00 87.69 100 TYR A O 1
ATOM 787 N N . CYS A 1 101 ? 4.816 7.883 11.613 1.00 81.44 101 CYS A N 1
ATOM 788 C CA . CYS A 1 101 ? 5.210 7.977 13.025 1.00 81.44 101 CYS A CA 1
ATOM 789 C C . CYS A 1 101 ? 4.094 8.526 13.924 1.00 81.44 101 CYS A C 1
ATOM 791 O O . CYS A 1 101 ? 4.102 8.272 15.125 1.00 81.44 101 CYS A O 1
ATOM 793 N N . SER A 1 102 ? 3.140 9.278 13.363 1.00 75.25 102 SER A N 1
ATOM 794 C CA . SER A 1 102 ? 1.934 9.704 14.086 1.00 75.25 102 SER A CA 1
ATOM 795 C C . SER A 1 102 ? 0.929 8.566 14.279 1.00 75.25 102 SER A C 1
ATOM 797 O O . SER A 1 102 ? 0.047 8.670 15.129 1.00 75.25 102 SER A O 1
ATOM 799 N N . TYR A 1 103 ? 1.060 7.473 13.523 1.00 81.25 103 TYR A N 1
ATOM 800 C CA . TYR A 1 103 ? 0.292 6.264 13.756 1.00 81.25 103 TYR A CA 1
ATOM 801 C C . TYR A 1 103 ? 0.891 5.530 14.957 1.00 81.25 103 TYR A C 1
ATOM 803 O O . TYR A 1 103 ? 2.072 5.186 14.952 1.00 81.25 103 TYR A O 1
ATOM 811 N N . ALA A 1 104 ? 0.080 5.280 15.987 1.00 80.12 104 ALA A N 1
ATOM 812 C CA . ALA A 1 104 ? 0.490 4.575 17.201 1.00 80.12 104 ALA A CA 1
ATOM 813 C C . ALA A 1 104 ? 0.672 3.062 16.951 1.00 80.12 104 ALA A C 1
ATOM 815 O O . ALA A 1 104 ? 0.024 2.224 17.576 1.00 80.12 104 ALA A O 1
ATOM 816 N N . ALA A 1 105 ? 1.529 2.699 15.995 1.00 86.38 105 ALA A N 1
ATOM 817 C CA . ALA A 1 105 ? 1.814 1.315 15.665 1.00 86.38 105 ALA A CA 1
ATOM 818 C C . ALA A 1 105 ? 2.559 0.634 16.819 1.00 86.38 105 ALA A C 1
ATOM 820 O O . ALA A 1 105 ? 3.565 1.136 17.318 1.00 86.38 105 ALA A O 1
ATOM 821 N N . GLY A 1 106 ? 2.087 -0.551 17.210 1.00 89.19 106 GLY A N 1
ATOM 822 C CA . GLY A 1 106 ? 2.758 -1.372 18.221 1.00 89.19 106 GLY A CA 1
ATOM 823 C C . GLY A 1 106 ? 4.040 -2.050 17.721 1.00 89.19 106 GLY A C 1
ATOM 824 O O . GLY A 1 106 ? 4.828 -2.530 18.531 1.00 89.19 106 GLY A O 1
ATOM 825 N N . LEU A 1 107 ? 4.250 -2.105 16.401 1.00 90.88 107 LEU A N 1
ATOM 826 C CA . LEU A 1 107 ? 5.421 -2.707 15.769 1.00 90.88 107 LEU A CA 1
ATOM 827 C C . LEU A 1 107 ? 5.743 -1.989 14.455 1.00 90.88 107 LEU A C 1
ATOM 829 O O . LEU A 1 107 ? 4.855 -1.773 13.632 1.00 90.88 107 LEU A O 1
ATOM 833 N N . PHE A 1 108 ? 7.027 -1.703 14.253 1.00 89.19 108 PHE A N 1
ATOM 834 C CA . PHE A 1 108 ? 7.588 -1.261 12.981 1.00 89.19 108 PHE A CA 1
ATOM 835 C C . PHE A 1 108 ? 8.520 -2.350 12.444 1.00 89.19 108 PHE A C 1
ATOM 837 O O . PHE A 1 108 ? 9.269 -2.960 13.207 1.00 89.19 108 PHE A O 1
ATOM 844 N N . ASP A 1 109 ? 8.449 -2.595 11.139 1.00 88.38 109 ASP A N 1
ATOM 845 C CA . ASP A 1 109 ? 9.246 -3.596 10.429 1.00 88.38 109 ASP A CA 1
ATOM 846 C C . ASP A 1 109 ? 9.856 -2.958 9.176 1.00 88.38 109 ASP A C 1
ATOM 848 O O . ASP A 1 109 ? 9.159 -2.280 8.417 1.00 88.38 109 ASP A O 1
ATOM 852 N N . GLU A 1 110 ? 11.150 -3.176 8.955 1.00 86.50 110 GLU A N 1
ATOM 853 C CA . GLU A 1 110 ? 11.863 -2.665 7.787 1.00 86.50 110 GLU A CA 1
ATOM 854 C C . GLU A 1 110 ? 11.982 -3.750 6.719 1.00 86.50 110 GLU A C 1
ATOM 856 O O . GLU A 1 110 ? 12.427 -4.871 6.969 1.00 86.50 110 GLU A O 1
ATOM 861 N N . ARG A 1 111 ? 11.634 -3.400 5.477 1.00 83.44 111 ARG A N 1
ATOM 862 C CA . ARG A 1 111 ? 11.685 -4.330 4.346 1.00 83.44 111 ARG A CA 1
ATOM 863 C C . ARG A 1 111 ? 12.652 -3.836 3.289 1.00 83.44 111 ARG A C 1
ATOM 865 O O . ARG A 1 111 ? 12.479 -2.760 2.724 1.00 83.44 111 ARG A O 1
ATOM 872 N N . LEU A 1 112 ? 13.646 -4.662 2.978 1.00 83.31 112 LEU A N 1
ATOM 873 C CA . LEU A 1 112 ? 14.572 -4.411 1.881 1.00 83.31 112 LEU A CA 1
ATOM 874 C C . LEU A 1 112 ? 13.999 -4.983 0.582 1.00 83.31 112 LEU A C 1
ATOM 876 O O . LEU A 1 112 ? 13.846 -6.194 0.431 1.00 83.31 112 LEU A O 1
ATOM 880 N N . GLY A 1 113 ? 13.687 -4.093 -0.359 1.00 83.62 113 GLY A N 1
ATOM 881 C CA . GLY A 1 113 ? 13.268 -4.437 -1.715 1.00 83.62 113 GLY A CA 1
ATOM 882 C C . GLY A 1 113 ? 14.313 -4.023 -2.749 1.00 83.62 113 GLY A C 1
ATOM 883 O O . GLY A 1 113 ? 15.031 -3.042 -2.564 1.00 83.62 113 GLY A O 1
ATOM 884 N N . GLN A 1 114 ? 14.379 -4.747 -3.867 1.00 87.50 114 GLN A N 1
ATOM 885 C CA . GLN A 1 114 ? 15.184 -4.361 -5.026 1.00 87.50 114 GLN A CA 1
ATOM 886 C C . GLN A 1 114 ? 14.261 -4.021 -6.194 1.00 87.50 114 GLN A C 1
ATOM 888 O O . GLN A 1 114 ? 13.557 -4.884 -6.716 1.00 87.50 114 GLN A O 1
ATOM 893 N N . ILE A 1 115 ? 14.295 -2.763 -6.631 1.00 88.50 115 ILE A N 1
ATOM 894 C CA . ILE A 1 115 ? 13.535 -2.286 -7.788 1.00 88.50 115 ILE A CA 1
ATOM 895 C C . ILE A 1 115 ? 14.521 -1.963 -8.906 1.00 88.50 115 ILE A C 1
ATOM 897 O O . ILE A 1 115 ? 15.468 -1.206 -8.714 1.00 88.50 115 ILE A O 1
ATOM 901 N N . THR A 1 116 ? 14.312 -2.553 -10.083 1.00 89.19 116 THR A N 1
ATOM 902 C CA . THR A 1 116 ? 15.094 -2.237 -11.286 1.00 89.19 116 THR A CA 1
ATOM 903 C C . THR A 1 116 ? 14.248 -1.390 -12.222 1.00 89.19 116 THR A C 1
ATOM 905 O O . THR A 1 116 ? 13.250 -1.866 -12.761 1.00 89.19 116 THR A O 1
ATOM 908 N N . CYS A 1 117 ? 14.658 -0.140 -12.429 1.00 89.19 117 CYS A N 1
ATOM 909 C CA . CYS A 1 117 ? 14.043 0.730 -13.423 1.00 89.19 117 CYS A CA 1
ATOM 910 C C . CYS A 1 117 ? 14.343 0.185 -14.822 1.00 89.19 117 CYS A C 1
ATOM 912 O O . CYS A 1 117 ? 15.498 0.132 -15.247 1.00 89.19 117 CYS A O 1
ATOM 914 N N . LEU A 1 118 ? 13.301 -0.253 -15.525 1.00 89.75 118 LEU A N 1
ATOM 915 C CA . LEU A 1 118 ? 13.426 -0.735 -16.895 1.00 89.75 118 LEU A CA 1
ATOM 916 C C . LEU A 1 118 ? 13.604 0.451 -17.857 1.00 89.75 118 LEU A C 1
ATOM 918 O O . LEU A 1 118 ? 13.060 1.527 -17.598 1.00 89.75 118 LEU A O 1
ATOM 922 N N . PRO A 1 119 ? 14.353 0.277 -18.960 1.00 88.69 119 PRO A N 1
ATOM 923 C CA . PRO A 1 119 ? 14.501 1.329 -19.952 1.00 88.69 119 PRO A CA 1
ATOM 924 C C . PRO A 1 119 ? 13.163 1.598 -20.648 1.00 88.69 119 PRO A C 1
ATOM 926 O O . PRO A 1 119 ? 12.336 0.694 -20.801 1.00 88.69 119 PRO A O 1
ATOM 929 N N . ASP A 1 120 ? 12.980 2.835 -21.105 1.00 85.50 120 ASP A N 1
ATOM 930 C CA . ASP A 1 120 ? 11.825 3.209 -21.919 1.00 85.50 120 ASP A CA 1
ATOM 931 C C . ASP A 1 120 ? 11.772 2.373 -23.212 1.00 85.50 120 ASP A C 1
ATOM 933 O O . ASP A 1 120 ? 12.805 2.058 -23.817 1.00 85.50 120 ASP A O 1
ATOM 937 N N . ARG A 1 121 ? 10.550 2.024 -23.621 1.00 82.94 121 ARG A N 1
ATOM 938 C CA . ARG A 1 121 ? 10.221 1.225 -24.805 1.00 82.94 121 ARG A CA 1
ATOM 939 C C . ARG A 1 121 ? 9.974 2.054 -26.063 1.00 82.94 121 ARG A C 1
ATOM 941 O O . ARG A 1 121 ? 9.554 1.488 -27.062 1.00 82.94 121 ARG A O 1
ATOM 948 N N . ALA A 1 122 ? 10.241 3.360 -26.029 1.00 79.88 122 ALA A N 1
ATOM 949 C CA . ALA A 1 122 ? 10.010 4.258 -27.161 1.00 79.88 122 ALA A CA 1
ATOM 950 C C . ALA A 1 122 ? 10.630 3.782 -28.497 1.00 79.88 122 ALA A C 1
ATOM 952 O O . ALA A 1 122 ? 10.087 4.091 -29.552 1.00 79.88 122 ALA A O 1
ATOM 953 N N . ASP A 1 123 ? 11.727 3.017 -28.457 1.00 83.38 123 ASP A N 1
ATOM 954 C CA . ASP A 1 123 ? 12.338 2.389 -29.635 1.00 83.38 123 ASP A CA 1
ATOM 955 C C . ASP A 1 123 ? 12.619 0.902 -29.376 1.00 83.38 123 ASP A C 1
ATOM 957 O O . ASP A 1 123 ? 13.623 0.532 -28.762 1.00 83.38 123 ASP A O 1
ATOM 961 N N . GLU A 1 124 ? 11.720 0.039 -29.853 1.00 82.94 124 GLU A N 1
ATOM 962 C CA . GLU A 1 124 ? 11.807 -1.415 -29.679 1.00 82.94 124 GLU A CA 1
ATOM 963 C C . GLU A 1 124 ? 13.095 -2.017 -30.253 1.00 82.94 124 GLU A C 1
ATOM 965 O O . GLU A 1 124 ? 13.587 -3.013 -29.717 1.00 82.94 124 GLU A O 1
ATOM 970 N N . SER A 1 125 ? 13.685 -1.397 -31.282 1.00 84.75 125 SER A N 1
ATOM 971 C CA . SER A 1 125 ? 14.879 -1.926 -31.952 1.00 84.75 125 SER A CA 1
ATOM 972 C C . SER A 1 125 ? 16.119 -1.937 -31.049 1.00 84.75 125 SER A C 1
ATOM 974 O O . SER A 1 125 ? 17.000 -2.779 -31.220 1.00 84.75 125 SER A O 1
ATOM 976 N N . ILE A 1 126 ? 16.154 -1.066 -30.032 1.00 86.81 126 ILE A N 1
ATOM 977 C CA . ILE A 1 126 ? 17.281 -0.918 -29.096 1.00 86.81 126 ILE A CA 1
ATOM 978 C C . ILE A 1 126 ? 16.946 -1.316 -27.652 1.00 86.81 126 ILE A C 1
ATOM 980 O O . ILE A 1 126 ? 17.840 -1.363 -26.802 1.00 86.81 126 ILE A O 1
ATOM 984 N N . VAL A 1 127 ? 15.681 -1.619 -27.333 1.00 89.75 127 VAL A N 1
ATOM 985 C CA . VAL A 1 127 ? 15.245 -1.982 -25.967 1.00 89.75 127 VAL A CA 1
ATOM 986 C C . VAL A 1 127 ? 16.012 -3.183 -25.426 1.00 89.75 127 VAL A C 1
ATOM 988 O O . VAL A 1 127 ? 16.435 -3.165 -24.268 1.00 89.75 127 VAL A O 1
ATOM 991 N N . GLN A 1 128 ? 16.232 -4.212 -26.250 1.00 88.06 128 GLN A N 1
ATOM 992 C CA . GLN A 1 128 ? 16.964 -5.407 -25.828 1.00 88.06 128 GLN A CA 1
ATOM 993 C C . GLN A 1 128 ? 18.401 -5.069 -25.420 1.00 88.06 128 GLN A C 1
ATOM 995 O O . GLN A 1 128 ? 18.883 -5.543 -24.390 1.00 88.06 128 GLN A O 1
ATOM 1000 N N . GLU A 1 129 ? 19.088 -4.238 -26.202 1.00 89.06 129 GLU A N 1
ATOM 1001 C CA . GLU A 1 129 ? 20.453 -3.825 -25.892 1.00 89.06 129 GLU A CA 1
ATOM 1002 C C . GLU A 1 129 ? 20.499 -2.965 -24.626 1.00 89.06 129 GLU A C 1
ATOM 1004 O O . GLU A 1 129 ? 21.301 -3.234 -23.730 1.00 89.06 129 GLU A O 1
ATOM 1009 N N . ARG A 1 130 ? 19.588 -1.991 -24.496 1.00 91.31 130 ARG A N 1
ATOM 1010 C CA . ARG A 1 130 ? 19.463 -1.149 -2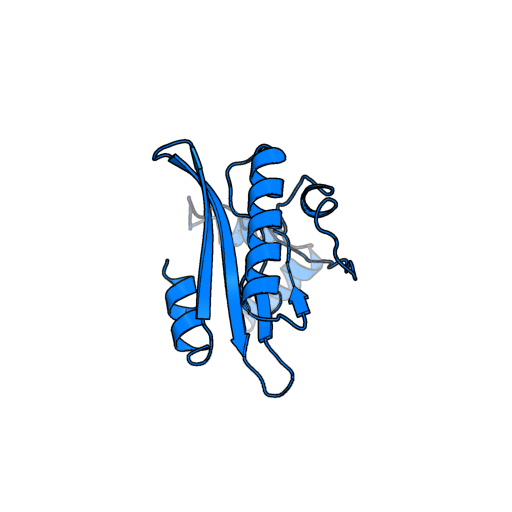3.297 1.00 91.31 130 ARG A CA 1
ATOM 1011 C C . ARG A 1 130 ? 19.224 -1.978 -22.039 1.00 91.31 130 ARG A C 1
ATOM 1013 O O . ARG A 1 130 ? 19.883 -1.748 -21.028 1.00 91.31 130 ARG A O 1
ATOM 1020 N N . LEU A 1 131 ? 18.336 -2.970 -22.108 1.00 90.81 131 LEU A N 1
ATOM 1021 C CA . LEU A 1 131 ? 18.057 -3.877 -20.999 1.00 90.81 131 LEU A CA 1
ATOM 1022 C C . LEU A 1 131 ? 19.291 -4.714 -20.645 1.00 90.81 131 LEU A C 1
ATOM 1024 O O . LEU A 1 131 ? 19.670 -4.788 -19.479 1.00 90.81 131 LEU A O 1
ATOM 1028 N N . LEU A 1 132 ? 19.960 -5.299 -21.647 1.00 91.38 132 LEU A N 1
ATOM 1029 C CA . LEU A 1 132 ? 21.190 -6.056 -21.424 1.00 91.38 132 LEU A CA 1
ATOM 1030 C C . LEU A 1 132 ? 22.281 -5.187 -20.804 1.00 91.38 132 LEU A C 1
ATOM 1032 O O . LEU A 1 132 ? 23.058 -5.703 -20.002 1.00 91.38 132 LEU A O 1
ATOM 1036 N N . ASN A 1 133 ? 22.352 -3.903 -21.156 1.00 91.75 133 ASN A N 1
ATOM 1037 C CA . ASN A 1 133 ? 23.322 -2.949 -20.625 1.00 91.75 133 ASN A CA 1
ATOM 1038 C C . ASN A 1 133 ? 23.098 -2.612 -19.144 1.00 91.75 133 ASN A C 1
ATOM 1040 O O . ASN A 1 133 ? 24.075 -2.299 -18.467 1.00 91.75 133 ASN A O 1
ATOM 1044 N N . LEU A 1 134 ? 21.882 -2.787 -18.608 1.00 92.31 134 LEU A N 1
ATOM 1045 C CA . LEU A 1 134 ? 21.625 -2.671 -17.163 1.00 92.31 134 LEU A CA 1
ATOM 1046 C C . LEU A 1 134 ? 22.326 -3.760 -16.344 1.00 92.31 134 LEU A C 1
ATOM 1048 O O . LEU A 1 134 ? 22.594 -3.585 -15.158 1.00 92.31 134 LEU A O 1
ATOM 1052 N N . TYR A 1 135 ? 22.616 -4.908 -16.952 1.00 93.50 135 TYR A N 1
ATOM 1053 C CA . TYR A 1 135 ? 23.214 -6.028 -16.241 1.00 93.50 135 TYR A CA 1
ATOM 1054 C C . TYR A 1 135 ? 24.717 -5.826 -16.036 1.00 93.50 135 TYR A C 1
ATOM 1056 O O . TYR A 1 135 ? 25.428 -5.286 -16.886 1.00 93.50 135 TYR A O 1
ATOM 1064 N N . HIS A 1 136 ? 25.255 -6.362 -14.943 1.00 95.00 136 HIS A N 1
ATOM 1065 C CA . HIS A 1 136 ? 26.700 -6.525 -14.822 1.00 95.00 136 HIS A CA 1
ATOM 1066 C C . HIS A 1 136 ? 27.228 -7.435 -15.952 1.00 95.00 136 HIS A C 1
ATOM 1068 O O . HIS A 1 136 ? 26.529 -8.346 -16.404 1.00 95.00 136 HIS A O 1
ATOM 1074 N N . GLN A 1 137 ? 28.471 -7.229 -16.403 1.00 95.38 137 GLN A N 1
ATOM 1075 C CA . GLN A 1 137 ? 29.043 -7.927 -17.567 1.00 95.38 137 GLN A CA 1
ATOM 1076 C C . GLN A 1 137 ? 28.907 -9.457 -17.484 1.00 95.38 137 GLN A C 1
ATOM 1078 O O . GLN A 1 137 ? 28.536 -10.102 -18.465 1.00 95.38 137 GLN A O 1
ATOM 1083 N N . LYS A 1 138 ? 29.151 -10.039 -16.301 1.00 96.00 138 LYS A N 1
ATOM 1084 C CA . LYS A 1 138 ? 29.000 -11.486 -16.069 1.00 96.00 138 LYS A CA 1
ATOM 1085 C C . LYS A 1 138 ? 27.551 -11.952 -16.255 1.00 96.00 138 LYS A C 1
ATOM 1087 O O . LYS A 1 138 ? 27.315 -12.934 -16.952 1.00 96.00 138 LYS A O 1
ATOM 1092 N N . THR A 1 139 ? 26.589 -11.217 -15.702 1.00 95.44 139 THR A N 1
ATOM 1093 C CA . THR A 1 139 ? 25.154 -11.509 -15.827 1.00 95.44 139 THR A CA 1
ATOM 1094 C C . THR A 1 139 ? 24.696 -11.396 -17.278 1.00 95.44 139 THR A C 1
ATOM 1096 O O . THR A 1 139 ? 24.055 -12.308 -17.791 1.00 95.44 139 THR A O 1
ATOM 1099 N N . ARG A 1 140 ? 25.117 -10.344 -17.989 1.00 95.19 140 ARG A N 1
ATOM 1100 C CA . ARG A 1 140 ? 24.846 -10.164 -19.424 1.00 95.19 140 ARG A CA 1
ATOM 1101 C C . ARG A 1 140 ? 25.356 -11.338 -20.265 1.00 95.19 140 ARG A C 1
ATOM 1103 O O . ARG A 1 140 ? 24.654 -11.786 -21.168 1.00 95.19 140 ARG A O 1
ATOM 1110 N N . ASN A 1 141 ? 26.545 -11.863 -19.967 1.00 95.12 141 ASN A N 1
ATOM 1111 C CA . ASN A 1 141 ? 27.087 -13.034 -20.660 1.00 95.12 141 ASN A CA 1
ATOM 1112 C C . ASN A 1 141 ? 26.263 -14.301 -20.391 1.00 95.12 141 ASN A C 1
ATOM 1114 O O . ASN A 1 141 ? 25.998 -15.057 -21.324 1.00 95.12 141 ASN A O 1
ATOM 1118 N N . MET A 1 142 ? 25.821 -14.511 -19.146 1.00 95.62 142 MET A N 1
ATOM 1119 C CA . MET A 1 142 ? 24.960 -15.643 -18.786 1.00 95.62 142 MET A CA 1
ATOM 1120 C C . MET A 1 142 ? 23.593 -15.566 -19.472 1.00 95.62 142 MET A C 1
ATOM 1122 O O . MET A 1 142 ? 23.166 -16.554 -20.062 1.00 95.62 142 MET A O 1
ATOM 1126 N N . VAL A 1 143 ? 22.958 -14.389 -19.489 1.00 93.56 143 VAL A N 1
ATOM 1127 C CA . VAL A 1 143 ? 21.693 -14.161 -20.210 1.00 93.56 143 VAL A CA 1
ATOM 1128 C C . VAL A 1 143 ? 21.860 -14.453 -21.704 1.00 93.56 143 VAL A C 1
ATOM 1130 O O . VAL A 1 143 ? 21.083 -15.211 -22.277 1.00 93.56 143 VAL A O 1
ATOM 1133 N N . ARG A 1 144 ? 22.920 -13.933 -22.342 1.00 93.19 144 ARG A N 1
ATOM 1134 C CA . ARG A 1 144 ? 23.220 -14.220 -23.759 1.00 93.19 144 ARG A CA 1
ATOM 1135 C C . ARG A 1 144 ? 23.458 -15.708 -24.023 1.00 93.19 144 ARG A C 1
ATOM 1137 O O . ARG A 1 144 ? 23.083 -16.195 -25.086 1.00 93.19 144 ARG A O 1
ATOM 1144 N N . LYS A 1 145 ? 24.093 -16.423 -23.089 1.00 94.94 145 LYS A N 1
ATOM 1145 C CA . LYS A 1 145 ? 24.304 -17.872 -23.191 1.00 94.94 145 LYS A CA 1
ATOM 1146 C C . LYS A 1 145 ? 22.978 -18.635 -23.112 1.00 94.94 145 LYS A C 1
ATOM 1148 O O . LYS A 1 145 ? 22.799 -19.549 -23.908 1.00 94.94 145 LYS A O 1
ATOM 1153 N N . GLY A 1 146 ? 22.068 -18.236 -22.218 1.00 94.88 146 GLY A N 1
ATOM 1154 C CA . GLY A 1 146 ? 20.713 -18.797 -22.120 1.00 94.88 146 GLY A CA 1
ATOM 1155 C C . GLY A 1 146 ? 19.934 -18.648 -23.428 1.00 94.88 146 GLY A C 1
ATOM 1156 O O . GLY A 1 146 ? 19.557 -19.653 -24.023 1.00 94.88 146 GLY A O 1
ATOM 1157 N N . LEU A 1 147 ? 19.865 -17.418 -23.954 1.00 91.00 147 LEU A N 1
ATOM 1158 C CA . LEU A 1 147 ? 19.187 -17.122 -25.224 1.00 91.00 147 LEU A CA 1
ATOM 1159 C C . LEU A 1 147 ? 19.750 -17.931 -26.403 1.00 91.00 147 LEU A C 1
ATOM 1161 O O . LEU A 1 147 ? 18.997 -18.464 -27.212 1.00 91.00 147 LEU A O 1
ATOM 1165 N N . LYS A 1 148 ? 21.082 -18.061 -26.506 1.00 94.19 148 LYS A N 1
ATOM 1166 C CA . LYS A 1 148 ? 21.720 -18.884 -27.551 1.00 94.19 148 LYS A CA 1
ATOM 1167 C C . LYS A 1 148 ? 21.440 -20.380 -27.393 1.00 94.19 148 LYS A C 1
ATOM 1169 O O . LYS A 1 148 ? 21.490 -21.101 -28.382 1.00 94.19 148 LYS A O 1
ATOM 1174 N N . GLY A 1 149 ? 21.203 -20.839 -26.166 1.00 94.00 149 GLY A N 1
ATOM 1175 C CA . GLY A 1 149 ? 20.866 -22.226 -25.858 1.00 94.00 149 GLY A CA 1
ATOM 1176 C C . GLY A 1 149 ? 19.402 -22.587 -26.116 1.00 94.00 149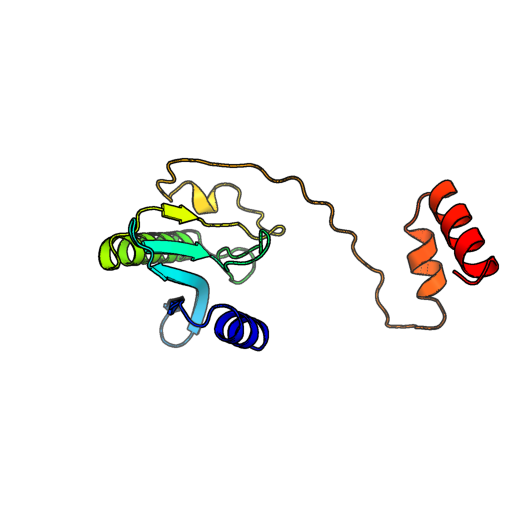 GLY A C 1
ATOM 1177 O O . GLY A 1 149 ? 19.067 -23.757 -25.979 1.00 94.00 149 GLY A O 1
ATOM 1178 N N . GLY A 1 150 ? 18.551 -21.619 -26.485 1.00 88.06 150 GLY A N 1
ATOM 1179 C CA . GLY A 1 150 ? 17.118 -21.835 -26.705 1.00 88.06 150 GLY A CA 1
ATOM 1180 C C . GLY A 1 150 ? 16.286 -21.919 -25.420 1.00 88.06 150 GLY A C 1
ATOM 1181 O O . GLY A 1 150 ? 15.212 -22.515 -25.450 1.00 88.06 150 GLY A O 1
ATOM 1182 N N . PHE A 1 151 ? 16.790 -21.356 -24.314 1.00 64.88 151 PHE A N 1
ATOM 1183 C CA . PHE A 1 151 ? 16.089 -21.228 -23.031 1.00 64.88 151 PHE A CA 1
ATOM 1184 C C . PHE A 1 151 ? 15.576 -19.804 -22.811 1.00 64.88 151 PHE A C 1
ATOM 1186 O O . PHE A 1 151 ? 16.275 -18.852 -23.243 1.00 64.88 151 PHE A O 1
#

Organism: NCBI:txid408172
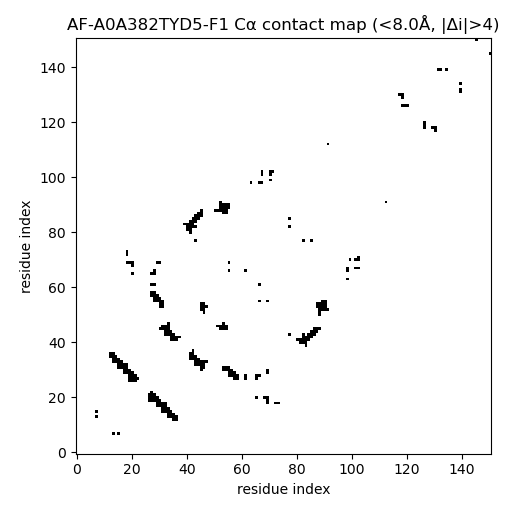
Mean predicted aligned e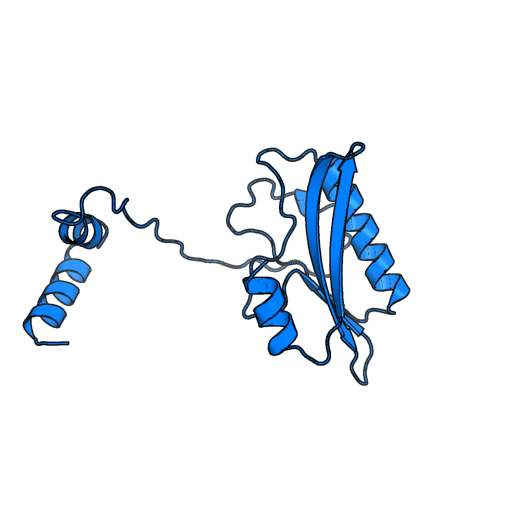rror: 5.99 Å